Protein AF-A0A3M1LXT2-F1 (afdb_monomer)

Solvent-accessible surface area (backbone atoms only — not comparable to full-atom values): 2744 Å² total; per-residue (Å²): 90,79,43,52,19,71,54,43,53,40,75,66,36,39,52,54,47,51,51,53,51,54,60,48,41,77,79,34,93,81,71,59,76,49,72,55,63,37,60,68,51,69,66,74,76,112

pLDDT: mean 97.18, std 2.12, range [85.25, 98.56]

Radius of gyration: 12.0 Å; Cα contacts (8 Å, |Δi|>4): 48; chains: 1; bounding box: 24×11×38 Å

Structure (mmCIF, N/CA/C/O backbone):
data_AF-A0A3M1LXT2-F1
#
_entry.id   AF-A0A3M1LXT2-F1
#
loop_
_atom_site.group_PDB
_atom_site.id
_atom_site.type_symbol
_atom_site.label_atom_id
_atom_site.label_alt_id
_atom_site.label_comp_id
_atom_site.label_asym_id
_atom_site.label_entity_id
_atom_site.label_seq_id
_atom_site.pdbx_PDB_ins_code
_atom_site.Cartn_x
_atom_site.Cartn_y
_atom_site.Cartn_z
_atom_site.occupancy
_atom_site.B_iso_or_equiv
_atom_site.auth_seq_id
_atom_site.auth_comp_id
_atom_site.auth_asym_id
_atom_site.auth_atom_id
_atom_site.pdbx_PDB_model_num
ATOM 1 N N . MET A 1 1 ? -7.614 5.761 4.112 1.00 96.06 1 MET A N 1
ATOM 2 C CA . MET A 1 1 ? -6.235 6.199 3.770 1.00 96.06 1 MET A CA 1
ATOM 3 C C . MET A 1 1 ? -5.943 5.851 2.318 1.00 96.06 1 MET A C 1
ATOM 5 O O . MET A 1 1 ? -6.506 4.875 1.834 1.00 96.06 1 MET A O 1
ATOM 9 N N . LYS A 1 2 ? -5.092 6.616 1.622 1.00 97.94 2 LYS A N 1
ATOM 10 C CA . LYS A 1 2 ? -4.661 6.294 0.253 1.00 97.94 2 LYS A CA 1
ATOM 11 C C . LYS A 1 2 ? -3.139 6.329 0.156 1.00 97.94 2 LYS A C 1
ATOM 13 O O . LYS A 1 2 ? -2.539 7.316 0.571 1.00 97.94 2 LYS A O 1
ATOM 18 N N . PHE A 1 3 ? -2.547 5.297 -0.437 1.00 98.38 3 PHE A N 1
ATOM 19 C CA . PHE A 1 3 ? -1.109 5.209 -0.694 1.00 98.38 3 PHE A CA 1
ATOM 20 C C . PHE A 1 3 ? -0.842 5.136 -2.201 1.00 98.38 3 PHE A C 1
ATOM 22 O O . PHE A 1 3 ? -1.491 4.373 -2.919 1.00 98.38 3 PHE A O 1
ATOM 29 N N . GLY A 1 4 ? 0.078 5.974 -2.686 1.00 98.12 4 GLY A N 1
ATOM 30 C CA . GLY A 1 4 ? 0.506 5.976 -4.087 1.00 98.12 4 GLY A CA 1
ATOM 31 C C . GLY A 1 4 ? 1.544 4.892 -4.377 1.00 98.12 4 GLY A C 1
ATOM 32 O O . GLY A 1 4 ? 2.067 4.266 -3.457 1.00 98.12 4 GLY A O 1
ATOM 33 N N . GLY A 1 5 ? 1.882 4.702 -5.655 1.00 97.06 5 GLY A N 1
ATOM 34 C CA . GLY A 1 5 ? 2.777 3.624 -6.092 1.00 97.06 5 GLY A CA 1
ATOM 35 C C . GLY A 1 5 ? 4.195 3.683 -5.519 1.00 97.06 5 GLY A C 1
ATOM 36 O O . GLY A 1 5 ? 4.814 2.642 -5.327 1.00 97.06 5 GLY A O 1
ATOM 37 N N . THR A 1 6 ? 4.699 4.871 -5.173 1.00 96.00 6 THR A N 1
ATOM 38 C CA . THR A 1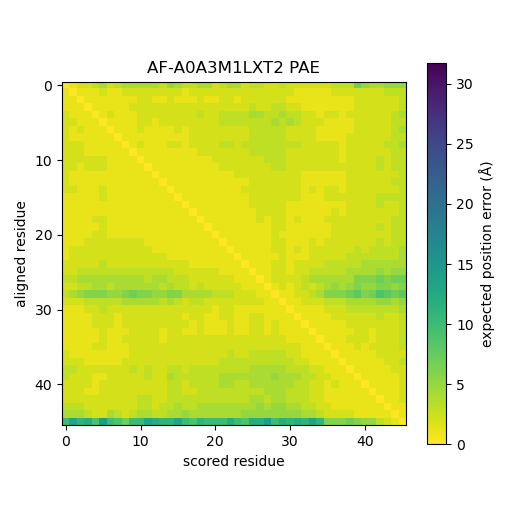 6 ? 5.990 5.035 -4.480 1.00 96.00 6 THR A CA 1
ATOM 39 C C . THR A 1 6 ? 5.928 4.566 -3.026 1.00 96.00 6 THR A C 1
ATOM 41 O O . THR A 1 6 ? 6.867 3.944 -2.539 1.00 96.00 6 THR A O 1
ATOM 44 N N . SER A 1 7 ? 4.799 4.776 -2.341 1.00 97.25 7 SER A N 1
ATOM 45 C CA . SER A 1 7 ? 4.573 4.317 -0.962 1.00 97.25 7 SER A CA 1
ATOM 46 C C . SER A 1 7 ? 4.460 2.793 -0.842 1.00 97.25 7 SER A C 1
ATOM 48 O O . SER A 1 7 ? 4.591 2.255 0.25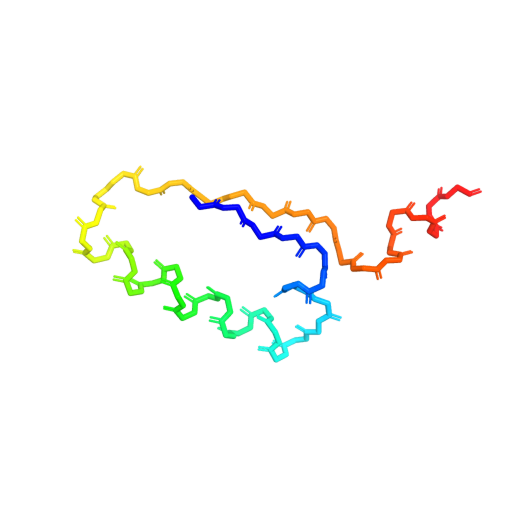3 1.00 97.25 7 SER A O 1
ATOM 50 N N . VAL A 1 8 ? 4.231 2.098 -1.957 1.00 97.75 8 VAL A N 1
ATOM 51 C CA . VAL A 1 8 ? 4.165 0.631 -2.034 1.00 97.75 8 VAL A CA 1
ATOM 52 C C . VAL A 1 8 ? 5.198 0.054 -3.011 1.00 97.75 8 VAL A C 1
ATOM 54 O O . VAL A 1 8 ? 5.083 -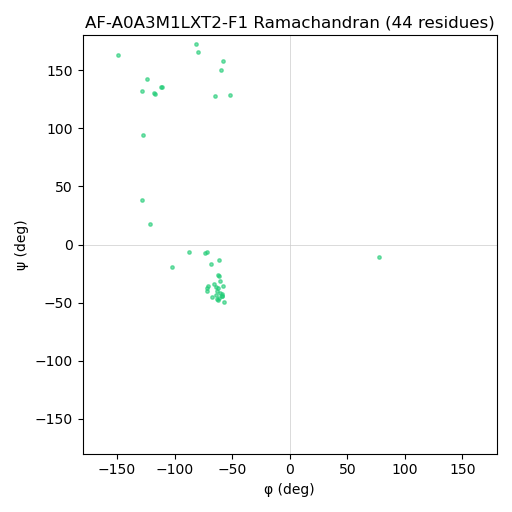1.093 -3.418 1.00 97.75 8 VAL A O 1
ATOM 57 N N . GLY A 1 9 ? 6.223 0.827 -3.386 1.00 97.12 9 GLY A N 1
ATOM 58 C CA . GLY A 1 9 ? 7.153 0.483 -4.472 1.00 97.12 9 GLY A CA 1
ATOM 59 C C . GLY A 1 9 ? 8.168 -0.622 -4.160 1.00 97.12 9 GLY A C 1
ATOM 60 O O . GLY A 1 9 ? 8.889 -1.057 -5.050 1.00 97.12 9 GLY A O 1
ATOM 61 N N . SER A 1 10 ? 8.240 -1.090 -2.914 1.00 97.56 10 SER A N 1
ATOM 62 C CA . SER A 1 10 ? 9.121 -2.181 -2.488 1.00 97.56 10 SER A CA 1
ATOM 63 C C . SER A 1 10 ? 8.500 -2.959 -1.329 1.00 97.56 10 SER A C 1
ATOM 65 O O . SER A 1 10 ? 7.610 -2.460 -0.638 1.00 97.56 10 SER A O 1
ATOM 67 N N . ALA A 1 11 ? 9.001 -4.167 -1.056 1.00 97.81 11 ALA A N 1
ATOM 68 C CA . ALA A 1 11 ? 8.543 -4.968 0.082 1.00 97.81 11 ALA A CA 1
ATOM 69 C C . ALA A 1 11 ? 8.711 -4.238 1.431 1.00 97.81 11 ALA A C 1
ATOM 71 O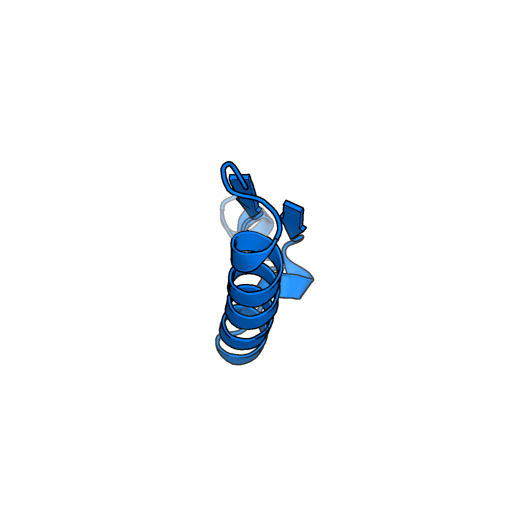 O . ALA A 1 11 ? 7.870 -4.362 2.320 1.00 97.81 11 ALA A O 1
ATOM 72 N N . GLU A 1 12 ? 9.776 -3.448 1.586 1.00 98.19 12 GLU A N 1
ATOM 73 C CA . GLU A 1 12 ? 9.992 -2.621 2.775 1.00 98.19 12 GLU A CA 1
ATOM 74 C C . GLU A 1 12 ? 8.963 -1.490 2.882 1.00 98.19 12 GLU A C 1
ATOM 76 O O . GLU A 1 12 ? 8.365 -1.303 3.943 1.00 98.19 12 GLU A O 1
ATOM 81 N N . ALA A 1 13 ? 8.692 -0.788 1.778 1.00 98.00 13 ALA A N 1
ATOM 82 C CA . ALA A 1 13 ? 7.689 0.273 1.737 1.00 98.00 13 ALA A CA 1
ATOM 83 C C . ALA A 1 13 ? 6.277 -0.264 2.039 1.00 98.00 13 ALA A C 1
ATOM 85 O O . ALA A 1 13 ? 5.512 0.366 2.773 1.00 98.00 13 ALA A O 1
ATOM 86 N N . ILE A 1 14 ? 5.955 -1.470 1.555 1.00 98.31 14 ILE A N 1
ATOM 87 C CA . ILE A 1 14 ? 4.703 -2.170 1.872 1.00 98.31 14 ILE A CA 1
ATOM 88 C C . ILE A 1 14 ? 4.623 -2.497 3.365 1.00 98.31 14 ILE A C 1
ATOM 90 O O . ILE A 1 14 ? 3.598 -2.210 3.986 1.00 98.31 14 ILE A O 1
ATOM 94 N N . ARG A 1 15 ? 5.692 -3.041 3.968 1.00 98.56 15 ARG A N 1
ATOM 95 C CA . ARG A 1 15 ? 5.725 -3.313 5.417 1.00 98.56 15 ARG A CA 1
ATOM 96 C C . ARG A 1 15 ? 5.469 -2.043 6.220 1.00 98.56 15 ARG A C 1
ATOM 98 O O . ARG A 1 15 ? 4.567 -2.034 7.054 1.00 98.56 15 ARG A O 1
ATOM 105 N N . ARG A 1 16 ? 6.178 -0.956 5.910 1.00 98.38 16 ARG A N 1
ATOM 106 C CA . ARG A 1 16 ? 5.981 0.343 6.570 1.00 98.38 16 ARG A CA 1
ATOM 107 C C . ARG A 1 16 ? 4.550 0.860 6.401 1.00 98.38 16 ARG A C 1
ATOM 109 O O . ARG A 1 16 ? 3.932 1.291 7.369 1.00 98.38 16 ARG A O 1
ATOM 116 N N . THR A 1 17 ? 3.992 0.776 5.195 1.00 98.38 17 THR A N 1
ATOM 117 C CA . THR A 1 17 ? 2.598 1.157 4.921 1.00 98.38 17 THR A CA 1
ATOM 118 C C . THR A 1 17 ? 1.614 0.344 5.768 1.00 98.38 17 THR A C 1
ATOM 120 O O . THR A 1 17 ? 0.688 0.912 6.352 1.00 98.38 17 THR A O 1
ATOM 123 N N . ALA A 1 18 ? 1.836 -0.965 5.906 1.00 98.31 18 ALA A N 1
ATOM 124 C CA . ALA A 1 18 ? 1.003 -1.838 6.728 1.00 98.31 18 ALA A CA 1
ATOM 125 C C . ALA A 1 18 ? 1.057 -1.474 8.223 1.00 98.31 18 ALA A C 1
ATOM 127 O O . ALA A 1 18 ? 0.034 -1.537 8.906 1.00 98.31 18 ALA A O 1
ATOM 128 N N . GLU A 1 19 ? 2.215 -1.050 8.736 1.00 98.50 19 GLU A N 1
ATOM 129 C CA . GLU A 1 19 ? 2.344 -0.566 10.117 1.00 98.50 19 GLU A CA 1
ATOM 130 C C . GLU A 1 19 ? 1.528 0.703 10.365 1.00 98.50 19 GLU A C 1
ATOM 132 O O . GLU A 1 19 ? 0.820 0.779 11.372 1.00 98.50 19 GLU A O 1
ATOM 137 N N . ILE A 1 20 ? 1.560 1.657 9.429 1.00 98.19 20 ILE A N 1
ATOM 138 C CA . ILE A 1 20 ? 0.763 2.888 9.521 1.00 98.19 20 ILE A CA 1
ATOM 139 C C . ILE A 1 20 ? -0.731 2.538 9.527 1.00 98.19 20 ILE A C 1
ATOM 141 O O . ILE A 1 20 ? -1.463 2.996 10.403 1.00 98.19 20 ILE A O 1
ATOM 145 N N . VAL A 1 21 ? -1.184 1.679 8.604 1.00 98.12 21 VAL A N 1
ATOM 146 C CA . VAL A 1 21 ? -2.592 1.246 8.543 1.00 98.12 21 VAL A CA 1
ATOM 147 C C . VAL A 1 21 ? -3.019 0.568 9.844 1.00 98.12 21 VAL A C 1
ATOM 149 O O . VAL A 1 21 ? -4.085 0.888 10.367 1.00 98.12 21 VAL A O 1
ATOM 152 N N . ARG A 1 22 ? -2.190 -0.325 10.399 1.00 97.88 22 ARG A N 1
ATOM 153 C CA . ARG A 1 22 ? -2.476 -1.013 11.666 1.00 97.88 22 ARG A CA 1
ATOM 154 C C . ARG A 1 22 ? -2.617 -0.026 12.826 1.00 97.88 2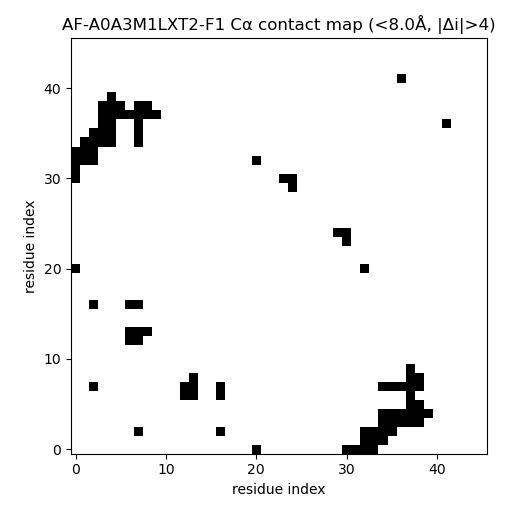2 ARG A C 1
ATOM 156 O O . ARG A 1 22 ? -3.567 -0.132 13.598 1.00 97.88 22 ARG A O 1
ATOM 163 N N . ALA A 1 23 ? -1.705 0.939 12.931 1.00 97.88 23 ALA A N 1
ATOM 164 C CA . ALA A 1 23 ? -1.758 1.965 13.968 1.00 97.88 23 ALA A CA 1
ATOM 165 C C . ALA A 1 23 ? -3.013 2.848 13.841 1.00 97.88 23 ALA A C 1
ATOM 167 O O . ALA A 1 23 ? -3.650 3.162 14.845 1.00 97.88 23 ALA A O 1
ATOM 168 N N . THR A 1 24 ? -3.410 3.209 12.617 1.00 97.62 24 THR A N 1
ATOM 169 C CA . THR A 1 24 ? -4.626 4.000 12.377 1.00 97.62 24 THR A CA 1
ATOM 170 C C . THR A 1 24 ? -5.904 3.194 12.623 1.00 97.62 24 THR A C 1
ATOM 172 O O . THR A 1 24 ? -6.862 3.729 13.178 1.00 97.62 24 THR A O 1
ATOM 175 N N . ALA A 1 25 ? -5.931 1.906 12.272 1.00 97.50 25 ALA A N 1
ATOM 176 C CA . ALA A 1 25 ? -7.096 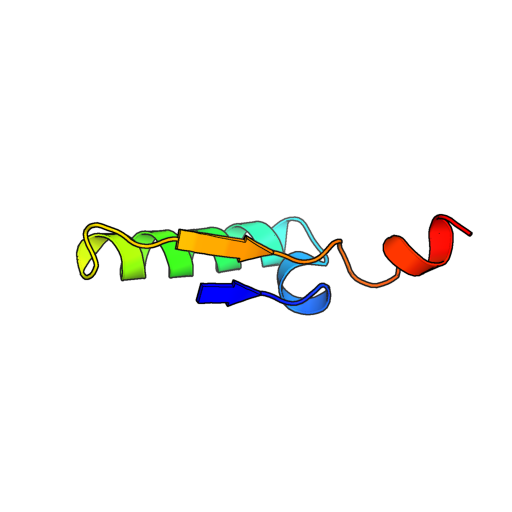1.041 12.473 1.00 97.50 25 ALA A CA 1
ATOM 177 C C . ALA A 1 25 ? -7.484 0.904 13.955 1.00 97.50 25 ALA A C 1
ATOM 179 O O . ALA A 1 25 ? -8.668 0.809 14.265 1.00 97.50 25 ALA A O 1
ATOM 180 N N . ALA A 1 26 ? -6.509 0.972 14.871 1.00 96.44 26 ALA A N 1
ATOM 181 C CA . ALA A 1 26 ? -6.766 0.969 16.314 1.00 96.44 26 ALA A CA 1
ATOM 182 C C . ALA A 1 26 ? -7.596 2.180 16.785 1.00 96.44 26 ALA A C 1
ATOM 184 O O . ALA A 1 26 ? -8.290 2.096 17.793 1.00 96.44 26 ALA A O 1
ATOM 185 N N . GLN A 1 27 ? -7.532 3.297 16.056 1.00 97.12 27 GLN A N 1
ATOM 186 C CA . GLN A 1 27 ? -8.237 4.540 16.383 1.00 97.12 27 GLN A CA 1
ATOM 187 C C . GLN A 1 27 ? -9.487 4.744 15.517 1.00 97.12 27 GLN A C 1
ATOM 189 O O . GLN A 1 27 ? -10.380 5.502 15.891 1.00 97.12 27 GLN A O 1
ATOM 194 N N . TRP A 1 28 ? -9.572 4.064 14.366 1.00 97.25 28 TRP A N 1
ATOM 195 C CA . TRP A 1 28 ? -10.663 4.222 13.407 1.00 97.25 28 TRP A CA 1
ATOM 196 C C . TRP A 1 28 ? -11.310 2.871 13.042 1.00 97.25 28 TRP A C 1
ATOM 198 O O . TRP A 1 28 ? -10.870 2.206 12.102 1.00 97.25 28 TRP A O 1
ATOM 208 N N . PRO A 1 29 ? -12.407 2.477 13.729 1.00 91.69 29 PRO A N 1
ATOM 209 C CA . PRO A 1 29 ? -13.000 1.132 13.638 1.00 91.69 29 PRO A CA 1
ATOM 210 C C . PRO A 1 29 ? -13.524 0.703 12.258 1.00 91.69 29 PRO A C 1
ATOM 212 O O . PRO A 1 29 ? -13.845 -0.463 12.058 1.00 91.69 29 PRO A O 1
ATOM 215 N N . ARG A 1 30 ? -13.661 1.634 11.307 1.00 96.38 30 ARG A N 1
ATOM 216 C CA . ARG A 1 30 ? -14.150 1.374 9.939 1.00 96.38 30 ARG A CA 1
ATOM 217 C C . ARG A 1 30 ? -13.195 1.933 8.885 1.00 96.38 30 ARG A C 1
ATOM 219 O O . ARG A 1 30 ? -13.619 2.514 7.888 1.00 96.38 30 ARG A O 1
ATOM 226 N N . LEU A 1 31 ? -11.895 1.823 9.149 1.00 97.69 31 LEU A N 1
ATOM 227 C CA . LEU A 1 31 ? -10.858 2.279 8.235 1.00 97.69 31 LEU A CA 1
ATOM 228 C C . LEU A 1 31 ? -10.875 1.464 6.934 1.00 97.69 31 LEU A C 1
ATOM 230 O O . LEU A 1 31 ? -10.762 0.243 6.954 1.00 97.69 31 LEU A O 1
ATOM 234 N N . VAL A 1 32 ? -10.924 2.163 5.801 1.00 98.06 32 VAL A N 1
ATOM 235 C CA . VAL A 1 32 ? -10.669 1.593 4.472 1.00 98.06 32 VAL A CA 1
ATOM 236 C C . VAL A 1 32 ? -9.369 2.173 3.920 1.00 98.06 32 VAL A C 1
ATOM 238 O O . VAL A 1 32 ? -9.122 3.386 3.999 1.00 98.06 32 VAL A O 1
ATOM 241 N N . THR A 1 33 ? -8.541 1.305 3.342 1.00 97.94 33 THR A N 1
ATOM 242 C CA . THR A 1 33 ? -7.282 1.684 2.696 1.00 97.94 33 THR A CA 1
ATOM 243 C C . THR A 1 33 ? -7.333 1.353 1.214 1.00 97.94 33 THR A C 1
ATOM 245 O O . THR A 1 33 ? -7.656 0.232 0.836 1.00 97.94 33 THR A O 1
ATOM 248 N N . VAL A 1 34 ? -6.988 2.335 0.384 1.00 98.50 34 VAL A N 1
ATOM 249 C CA . VAL A 1 34 ? -6.856 2.187 -1.068 1.00 98.50 34 VAL A CA 1
ATOM 250 C C . VAL A 1 34 ? -5.381 2.315 -1.434 1.00 98.50 34 VAL A C 1
ATOM 252 O O . VAL A 1 34 ? -4.693 3.217 -0.948 1.00 98.50 34 VAL A O 1
ATOM 255 N N . VAL A 1 35 ? -4.894 1.430 -2.298 1.00 98.00 35 VAL A N 1
ATOM 256 C CA . VAL A 1 35 ? -3.516 1.460 -2.799 1.00 98.00 35 VAL A CA 1
ATOM 257 C C . VAL A 1 35 ? -3.514 1.509 -4.320 1.00 98.00 35 VAL A C 1
ATOM 259 O O . VAL A 1 35 ? -4.360 0.900 -4.970 1.00 98.00 35 VAL A O 1
ATOM 262 N N . SER A 1 36 ? -2.576 2.263 -4.885 1.00 98.12 36 SER A N 1
ATOM 263 C CA . SER A 1 36 ? -2.247 2.169 -6.309 1.00 98.12 36 SER A CA 1
ATOM 264 C C . SER A 1 36 ? -1.340 0.961 -6.576 1.00 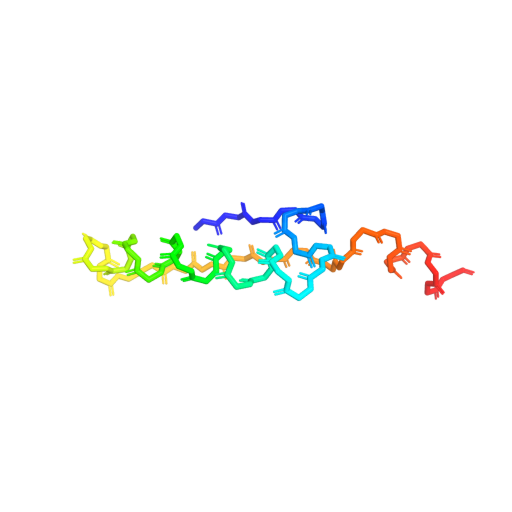98.12 36 SER A C 1
ATOM 266 O O . SER A 1 36 ? -0.752 0.408 -5.646 1.00 98.12 36 SER A O 1
ATOM 268 N N . ALA A 1 37 ? -1.189 0.578 -7.848 1.00 97.81 37 ALA A N 1
ATOM 269 C CA . ALA A 1 37 ? -0.111 -0.319 -8.265 1.00 97.81 37 ALA A CA 1
ATOM 270 C C . ALA A 1 37 ? 1.266 0.274 -7.907 1.00 97.81 37 ALA A C 1
ATOM 272 O O . ALA A 1 37 ? 1.400 1.490 -7.730 1.00 97.81 37 ALA A O 1
ATOM 273 N N . MET A 1 38 ? 2.286 -0.584 -7.803 1.00 98.00 38 MET A N 1
ATOM 274 C CA . MET A 1 38 ? 3.663 -0.159 -7.529 1.00 98.00 38 MET A CA 1
ATOM 275 C C . MET A 1 38 ? 4.170 0.790 -8.625 1.00 98.00 38 MET A C 1
ATOM 277 O O . MET A 1 38 ? 3.754 0.699 -9.780 1.00 98.00 38 MET A O 1
ATOM 281 N N . SER A 1 39 ? 5.068 1.710 -8.262 1.00 96.06 39 SER A N 1
ATOM 282 C CA . SER A 1 39 ? 5.619 2.703 -9.197 1.00 96.06 39 SER A CA 1
ATOM 283 C C . SER A 1 39 ? 6.169 2.046 -10.471 1.00 96.06 39 SER A C 1
ATOM 285 O O . SER A 1 39 ? 6.956 1.108 -10.380 1.00 96.06 39 SER A O 1
ATOM 287 N N . GLY A 1 40 ? 5.755 2.538 -11.643 1.00 95.19 40 GLY A N 1
ATOM 288 C CA . GLY A 1 40 ? 6.160 2.024 -12.959 1.00 95.19 40 GLY A CA 1
ATOM 289 C C . GLY A 1 40 ? 5.464 0.734 -13.412 1.00 95.19 40 GLY A C 1
ATOM 290 O O . GLY A 1 40 ? 5.570 0.376 -14.580 1.00 95.19 40 GLY A O 1
ATOM 291 N N . VAL A 1 41 ? 4.718 0.041 -12.540 1.00 97.31 41 VAL A N 1
ATOM 292 C CA . VAL A 1 41 ? 4.035 -1.210 -12.921 1.00 97.31 41 VAL A CA 1
ATOM 293 C C . VAL A 1 41 ? 2.858 -0.945 -13.846 1.00 97.31 41 VAL A C 1
ATOM 295 O O . VAL A 1 41 ? 2.683 -1.691 -14.797 1.00 97.31 41 VAL A O 1
ATOM 298 N N . THR A 1 42 ? 2.070 0.109 -13.608 1.00 97.31 42 THR A N 1
ATOM 299 C CA . THR A 1 42 ? 0.957 0.449 -14.508 1.00 97.31 42 THR A CA 1
ATOM 300 C C . THR A 1 42 ? 1.455 0.752 -15.919 1.00 97.31 42 THR A C 1
ATOM 302 O O . THR A 1 42 ? 0.856 0.276 -16.874 1.00 97.31 42 THR A O 1
ATOM 305 N N . ASP A 1 43 ? 2.565 1.486 -16.038 1.00 97.50 43 ASP A N 1
ATOM 306 C CA . ASP A 1 43 ? 3.159 1.842 -17.332 1.00 97.50 43 ASP A CA 1
ATOM 307 C C . ASP A 1 43 ? 3.688 0.601 -18.064 1.00 97.50 43 ASP A C 1
ATOM 309 O O . ASP A 1 43 ? 3.578 0.511 -19.276 1.00 97.50 43 ASP A O 1
ATOM 313 N N . ALA A 1 44 ? 4.203 -0.397 -17.337 1.00 97.50 44 ALA A N 1
ATOM 314 C CA . ALA A 1 44 ? 4.698 -1.646 -17.920 1.00 97.50 44 ALA A CA 1
ATOM 315 C C . ALA A 1 44 ? 3.594 -2.588 -18.449 1.00 97.50 44 ALA A C 1
ATOM 317 O O . ALA A 1 44 ? 3.911 -3.629 -19.024 1.00 97.50 44 ALA A O 1
ATOM 318 N N . LEU A 1 45 ? 2.312 -2.271 -18.226 1.00 96.31 45 LEU A N 1
ATOM 319 C CA . LEU A 1 45 ? 1.178 -3.072 -18.706 1.00 96.31 45 LEU A CA 1
ATOM 320 C C . LEU A 1 45 ? 0.716 -2.695 -20.124 1.00 96.31 45 LEU A C 1
ATOM 322 O O . LEU A 1 45 ? -0.166 -3.374 -20.655 1.00 96.31 45 LEU A O 1
ATOM 326 N N . THR A 1 46 ? 1.27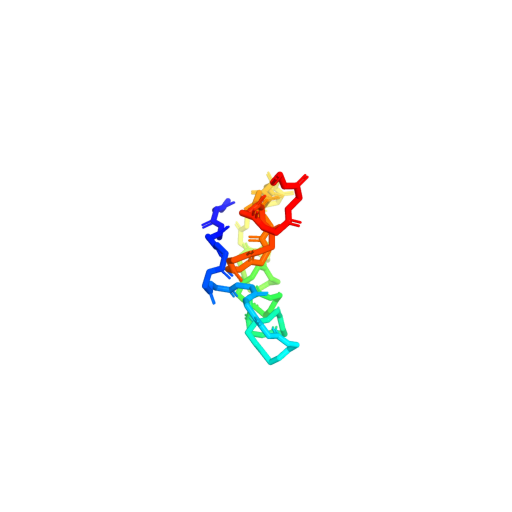1 -1.636 -20.720 1.00 85.25 46 THR A N 1
ATOM 327 C CA . THR A 1 46 ? 0.907 -1.115 -22.050 1.00 85.25 46 THR A CA 1
ATOM 328 C C . THR A 1 46 ? 2.143 -0.768 -22.8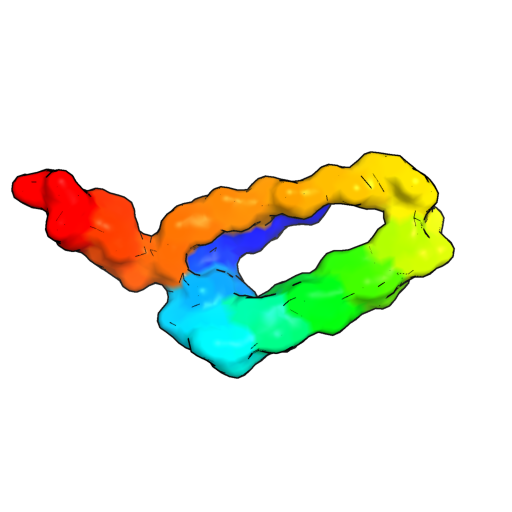55 1.00 85.25 46 THR A C 1
ATOM 330 O O . THR A 1 46 ? 2.167 -1.104 -24.056 1.00 85.25 46 THR A O 1
#

Sequence (46 aa):
MKFGGTSVGSAEAIRRTAEIVRATAAQWPRLVTVVSAMSGVTDALT

Nearest PDB structures (foldseek):
  3c1m-assembly1_A  TM=9.885E-01  e=5.093E-03  Methanocaldococcus jannaschii
  3c1m-assembly1_D  TM=9.839E-01  e=4.744E-03  Methanocaldococcus jannaschii
  3c1m-assembly3_C  TM=9.879E-01  e=7.260E-03  Methanocaldococcus jannaschii

Foldseek 3Di:
DEEEQCCVQDPVSVVVVVVVQVVVCVVPVDDDYYYDHHPCPVVVVD

Secondary structure (DSSP, 8-state):
-EE-TTTTSSHHHHHHHHHHHHHHHTT-TT---EEPPPTTTTGGG-

Mean predicted aligned error: 2.16 Å